Protein AF-A0A920W296-F1 (afdb_monomer_lite)

Radius of gyration: 26.57 Å; chains: 1; bounding box: 61×23×91 Å

Secondary structure (DSSP, 8-state):
-TTHHHHHHHHHHHHHHHHHHHHHHHHHHHHHHHHHHHTTS-TT------S--SHHHHHHHHHHHHHHHHHHHHHHHHHHHHTT------SSS--

Sequence (95 aa):
MFTAVPSVLIFAALFARFMARRALKPISRIIDTARDIGQGQELSKRIPVLKIKDELGQLALTFNEMMNRLENSFKQVRQFSSDAFPLNLERHSLF

Structure (mmCIF, N/CA/C/O back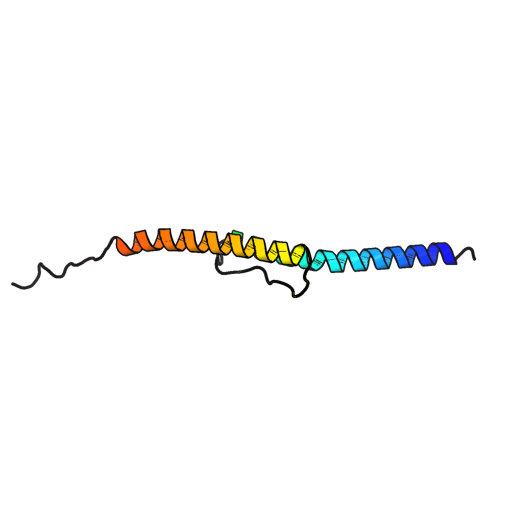bone):
data_AF-A0A920W296-F1
#
_entry.id   AF-A0A920W296-F1
#
loop_
_atom_site.group_PDB
_atom_site.id
_atom_site.type_symbol
_atom_site.label_atom_id
_atom_site.label_alt_id
_atom_site.label_comp_id
_atom_site.label_asym_id
_atom_site.label_entity_id
_atom_site.label_seq_id
_atom_site.pdbx_PDB_ins_code
_atom_site.Cartn_x
_atom_site.Cartn_y
_atom_site.Cartn_z
_atom_site.occupancy
_atom_site.B_iso_or_equiv
_atom_site.auth_seq_id
_atom_site.auth_comp_id
_atom_site.auth_asym_id
_atom_site.auth_atom_id
_atom_site.pdbx_PDB_model_num
ATOM 1 N N . MET A 1 1 ? 18.840 1.761 -41.197 1.00 65.50 1 MET A N 1
ATOM 2 C CA . MET A 1 1 ? 19.398 1.331 -39.891 1.00 65.50 1 MET A CA 1
ATOM 3 C C . MET A 1 1 ? 19.461 2.460 -38.857 1.00 65.50 1 MET A C 1
ATOM 5 O O . MET A 1 1 ? 19.029 2.221 -37.740 1.00 65.50 1 MET A O 1
ATOM 9 N N . PHE A 1 2 ? 19.890 3.685 -39.198 1.00 77.69 2 PHE A N 1
ATOM 10 C CA . PHE A 1 2 ? 20.011 4.803 -38.235 1.00 77.69 2 PHE A CA 1
ATOM 11 C C . PHE A 1 2 ? 18.724 5.208 -37.479 1.00 77.69 2 PHE A C 1
ATOM 13 O O . PHE A 1 2 ? 18.811 5.664 -36.345 1.00 77.69 2 PHE A O 1
ATOM 20 N N . THR A 1 3 ? 17.531 5.011 -38.049 1.00 89.00 3 THR A N 1
ATOM 21 C CA . THR A 1 3 ? 16.244 5.375 -37.416 1.00 89.00 3 THR A CA 1
ATOM 22 C C . THR A 1 3 ? 15.689 4.311 -36.464 1.00 89.00 3 THR A C 1
ATOM 24 O O . THR A 1 3 ? 14.809 4.602 -35.652 1.00 89.00 3 THR A O 1
ATOM 27 N N . ALA A 1 4 ? 16.199 3.078 -36.529 1.00 90.81 4 ALA A N 1
ATOM 28 C CA . ALA A 1 4 ? 15.693 1.975 -35.716 1.00 90.81 4 ALA A CA 1
ATOM 29 C C . ALA A 1 4 ? 16.039 2.166 -34.231 1.00 90.81 4 ALA A C 1
ATOM 31 O O . ALA A 1 4 ? 15.183 1.991 -33.370 1.00 90.81 4 ALA A O 1
ATOM 32 N N . VAL A 1 5 ? 17.268 2.605 -33.941 1.00 94.25 5 VAL A N 1
ATOM 33 C CA . VAL A 1 5 ? 17.758 2.834 -32.574 1.00 94.25 5 VAL A CA 1
ATOM 34 C C . VAL A 1 5 ? 16.914 3.868 -31.810 1.00 94.25 5 VAL A C 1
ATOM 36 O O . VAL A 1 5 ? 16.391 3.517 -30.751 1.00 94.25 5 VAL A O 1
ATOM 39 N N . PRO A 1 6 ? 16.697 5.105 -32.310 1.00 94.38 6 PRO A N 1
ATOM 40 C CA . PRO A 1 6 ? 15.881 6.082 -31.590 1.00 94.38 6 PRO A CA 1
ATOM 41 C C . PRO A 1 6 ? 14.422 5.635 -31.453 1.00 94.38 6 PRO A C 1
ATOM 43 O O . PRO A 1 6 ? 13.810 5.879 -30.417 1.00 94.38 6 PRO A O 1
ATOM 46 N N . SER A 1 7 ? 13.877 4.921 -32.443 1.00 94.88 7 SER A N 1
ATOM 47 C CA . SER A 1 7 ? 12.509 4.396 -32.374 1.00 94.88 7 SER A CA 1
ATOM 48 C C . SER A 1 7 ? 12.350 3.391 -31.230 1.00 94.88 7 SER A C 1
ATOM 50 O O . SER A 1 7 ? 11.431 3.517 -30.422 1.00 94.88 7 SER A O 1
ATOM 52 N N . VAL A 1 8 ? 13.274 2.433 -31.102 1.00 96.19 8 VAL A N 1
ATOM 53 C CA . VAL A 1 8 ? 13.256 1.449 -30.007 1.00 96.19 8 VAL A CA 1
ATOM 54 C C . VAL A 1 8 ? 13.407 2.133 -28.648 1.00 96.19 8 VAL A C 1
ATOM 56 O O . VAL A 1 8 ? 12.685 1.784 -27.718 1.00 96.19 8 VAL A O 1
ATOM 59 N N . LEU A 1 9 ? 14.278 3.142 -28.530 1.00 96.06 9 LEU A N 1
ATOM 60 C CA . LEU A 1 9 ? 14.446 3.899 -27.285 1.00 96.06 9 LEU A CA 1
ATOM 61 C C . LEU A 1 9 ? 13.167 4.639 -26.878 1.00 96.06 9 LEU A C 1
ATOM 63 O O . LEU A 1 9 ? 12.786 4.602 -25.708 1.00 96.06 9 LEU A O 1
ATOM 67 N N . ILE A 1 10 ? 12.474 5.264 -27.833 1.00 96.75 10 ILE A N 1
ATOM 68 C CA . ILE A 1 10 ? 11.196 5.940 -27.576 1.00 96.75 10 ILE A CA 1
ATOM 69 C C . ILE A 1 10 ? 10.149 4.930 -27.100 1.00 96.75 10 ILE A C 1
ATOM 71 O O . ILE A 1 10 ? 9.495 5.157 -26.080 1.00 96.75 10 ILE A O 1
ATOM 75 N N . PHE A 1 11 ? 10.013 3.793 -27.788 1.00 96.94 11 PHE A N 1
ATOM 76 C CA . PHE A 1 11 ? 9.073 2.747 -27.383 1.00 96.94 11 PHE A CA 1
ATOM 77 C C . PHE A 1 11 ? 9.402 2.176 -26.002 1.00 96.94 11 PHE A C 1
ATOM 79 O O . PHE A 1 11 ? 8.500 2.039 -25.174 1.00 96.94 11 PHE A O 1
ATOM 86 N N . ALA A 1 12 ? 10.676 1.910 -25.713 1.00 96.88 12 ALA A N 1
ATOM 87 C CA . ALA A 1 12 ? 11.120 1.434 -24.408 1.00 96.88 12 ALA A CA 1
ATOM 88 C C . ALA A 1 12 ? 10.817 2.453 -23.298 1.00 96.88 12 ALA A C 1
ATOM 90 O O . ALA A 1 12 ? 10.295 2.078 -22.250 1.00 96.88 12 ALA A O 1
ATOM 91 N N . ALA A 1 13 ? 11.063 3.745 -23.536 1.00 96.38 13 ALA A N 1
ATOM 92 C CA . ALA A 1 13 ? 10.770 4.806 -22.575 1.00 96.38 13 ALA A CA 1
ATOM 93 C C . ALA A 1 13 ? 9.263 4.939 -22.298 1.00 96.38 13 ALA A C 1
ATOM 95 O O . ALA A 1 13 ? 8.844 5.052 -21.141 1.00 96.38 13 ALA A O 1
ATOM 96 N N . LEU A 1 14 ? 8.431 4.886 -23.344 1.00 96.75 14 LEU A N 1
ATOM 97 C CA . LEU A 1 14 ? 6.973 4.910 -23.205 1.00 96.75 14 LEU A CA 1
ATOM 98 C C . LEU A 1 14 ? 6.464 3.683 -22.445 1.00 96.75 14 LEU A C 1
ATOM 100 O O . LEU A 1 14 ? 5.636 3.821 -21.540 1.00 96.75 14 LEU A O 1
ATOM 104 N N . PHE A 1 15 ? 6.993 2.502 -22.764 1.00 95.50 15 PHE A N 1
ATOM 105 C CA . PHE A 1 15 ? 6.631 1.255 -22.103 1.00 95.50 15 PHE A CA 1
ATOM 106 C C . PHE A 1 15 ? 7.041 1.249 -20.625 1.00 95.50 15 PHE A C 1
ATOM 108 O O . PHE A 1 15 ? 6.216 0.952 -19.760 1.00 95.50 15 PHE A O 1
ATOM 115 N N . ALA A 1 16 ? 8.269 1.669 -20.313 1.00 93.94 16 ALA A N 1
ATOM 116 C CA . ALA A 1 16 ? 8.757 1.800 -18.943 1.00 93.94 16 ALA A CA 1
ATOM 117 C C . ALA A 1 16 ? 7.899 2.783 -18.132 1.00 93.94 16 ALA A C 1
ATOM 119 O O . ALA A 1 16 ? 7.467 2.471 -17.021 1.00 93.94 16 ALA A O 1
ATOM 120 N N . ARG A 1 17 ? 7.562 3.945 -18.709 1.00 94.12 17 ARG A N 1
ATOM 121 C CA . ARG A 1 17 ? 6.678 4.932 -18.069 1.00 94.12 17 ARG A CA 1
ATOM 122 C C . ARG A 1 17 ? 5.271 4.379 -17.838 1.00 94.12 17 ARG A C 1
ATOM 124 O O . ARG A 1 17 ? 4.674 4.649 -16.795 1.00 94.12 17 ARG A O 1
ATOM 131 N N . PHE A 1 18 ? 4.728 3.624 -18.790 1.00 93.88 18 PHE A N 1
ATOM 132 C CA . PHE A 1 18 ? 3.417 2.988 -18.660 1.00 93.88 18 PHE A CA 1
ATOM 133 C C . PHE A 1 18 ? 3.405 1.930 -17.548 1.00 93.88 18 PHE A C 1
ATOM 135 O O . PHE A 1 18 ? 2.513 1.947 -16.696 1.00 93.88 18 PHE A O 1
ATOM 142 N N . MET A 1 19 ? 4.420 1.063 -17.510 1.00 89.38 19 MET A N 1
ATOM 143 C CA . MET A 1 19 ? 4.591 0.058 -16.460 1.00 89.38 19 MET A CA 1
ATOM 144 C C . MET A 1 19 ? 4.737 0.691 -15.079 1.00 89.38 19 MET A C 1
ATOM 146 O O . MET A 1 19 ? 3.998 0.318 -14.170 1.00 89.38 19 MET A O 1
ATOM 150 N N . ALA A 1 20 ? 5.591 1.708 -14.936 1.00 86.88 20 ALA A N 1
ATOM 151 C CA . ALA A 1 20 ? 5.773 2.419 -13.673 1.00 86.88 20 ALA A CA 1
ATOM 152 C C . ALA A 1 20 ? 4.451 3.008 -13.157 1.00 86.88 20 ALA A C 1
ATOM 154 O O . ALA A 1 20 ? 4.078 2.799 -12.007 1.00 86.88 20 ALA A O 1
ATOM 155 N N . ARG A 1 21 ? 3.671 3.674 -14.020 1.00 84.62 21 ARG A N 1
ATOM 156 C CA . ARG A 1 21 ? 2.354 4.210 -13.630 1.00 84.62 21 ARG A CA 1
ATOM 157 C C . ARG A 1 21 ? 1.389 3.119 -13.174 1.00 84.62 21 ARG A C 1
ATOM 159 O O . ARG A 1 21 ? 0.636 3.330 -12.227 1.00 84.62 21 ARG A O 1
ATOM 166 N N . ARG A 1 22 ? 1.386 1.963 -13.844 1.00 82.81 22 ARG A N 1
ATOM 167 C CA . ARG A 1 22 ? 0.505 0.844 -13.492 1.00 82.81 22 ARG A CA 1
ATOM 168 C C . ARG A 1 22 ? 0.911 0.196 -12.166 1.00 82.81 22 ARG A C 1
ATOM 170 O O . ARG A 1 22 ? 0.024 -0.107 -11.375 1.00 82.81 22 ARG A O 1
ATOM 177 N N . ALA A 1 23 ? 2.212 0.044 -11.922 1.00 77.75 23 ALA A N 1
ATOM 178 C CA . ALA A 1 23 ? 2.762 -0.504 -10.684 1.00 77.75 23 ALA A CA 1
ATOM 179 C C . ALA A 1 23 ? 2.572 0.437 -9.481 1.00 77.75 23 ALA A C 1
ATOM 181 O O . ALA A 1 23 ? 2.308 -0.021 -8.377 1.00 77.75 23 ALA A O 1
ATOM 182 N N . LEU A 1 24 ? 2.634 1.757 -9.694 1.00 81.94 24 LEU A N 1
ATOM 183 C CA . LEU A 1 24 ? 2.480 2.754 -8.626 1.00 81.94 24 LEU A CA 1
ATOM 184 C C . LEU A 1 24 ? 1.013 3.105 -8.313 1.00 81.94 24 LEU A C 1
ATOM 186 O O . LEU A 1 24 ? 0.714 3.572 -7.218 1.00 81.94 24 LEU A O 1
ATOM 190 N N . LYS A 1 25 ? 0.068 2.859 -9.229 1.00 80.19 25 LYS A N 1
ATOM 191 C CA . LYS A 1 25 ? -1.375 3.090 -9.007 1.00 80.19 25 LYS A CA 1
ATOM 192 C C . LYS A 1 25 ? -1.938 2.468 -7.708 1.00 80.19 25 LYS A C 1
ATOM 194 O O . LYS A 1 25 ? -2.712 3.152 -7.036 1.00 80.19 25 LYS A O 1
ATOM 199 N N . PRO A 1 26 ? -1.629 1.208 -7.337 1.00 74.38 26 PRO A N 1
ATOM 200 C CA . PRO A 1 26 ? -2.082 0.636 -6.066 1.00 74.38 26 PRO A CA 1
ATOM 201 C C . PRO A 1 26 ? -1.539 1.365 -4.829 1.00 74.38 26 PRO A C 1
ATOM 203 O O . PRO A 1 26 ? -2.254 1.439 -3.833 1.00 74.38 26 PRO A O 1
ATOM 206 N N . ILE A 1 27 ? -0.351 1.975 -4.902 1.00 82.19 27 ILE A N 1
ATOM 207 C CA . ILE A 1 27 ? 0.240 2.724 -3.782 1.00 82.19 27 ILE A CA 1
ATOM 208 C C . ILE A 1 27 ? -0.627 3.932 -3.419 1.00 82.19 27 ILE A C 1
ATOM 210 O O . ILE A 1 27 ? -0.929 4.128 -2.245 1.00 82.19 27 ILE A O 1
ATOM 214 N N . SER A 1 28 ? -1.106 4.698 -4.407 1.00 82.50 28 SER A N 1
ATOM 215 C CA . SER A 1 28 ? -2.001 5.834 -4.135 1.00 82.50 28 SER A CA 1
ATOM 216 C C . SER A 1 28 ? -3.267 5.409 -3.390 1.00 82.50 28 SER A C 1
ATOM 218 O O . SER A 1 28 ? -3.655 6.073 -2.441 1.00 82.50 28 SER A O 1
ATOM 220 N N . ARG A 1 29 ? -3.861 4.255 -3.730 1.00 81.44 29 ARG A N 1
ATOM 221 C CA . ARG A 1 29 ? -5.062 3.757 -3.030 1.00 81.44 29 ARG A CA 1
ATOM 222 C C . ARG A 1 29 ? -4.800 3.422 -1.563 1.00 81.44 29 ARG A C 1
ATOM 224 O O . ARG A 1 29 ? -5.659 3.673 -0.720 1.00 81.44 29 ARG A O 1
ATOM 231 N N . ILE A 1 30 ? -3.638 2.838 -1.268 1.00 81.56 30 ILE A N 1
ATOM 232 C CA . ILE A 1 30 ? -3.204 2.544 0.104 1.00 81.56 30 ILE A CA 1
ATOM 233 C C . ILE A 1 30 ? -3.042 3.861 0.875 1.00 81.56 30 ILE A C 1
ATOM 235 O O . ILE A 1 30 ? -3.595 3.990 1.965 1.00 81.56 30 ILE A O 1
ATOM 239 N N . ILE A 1 31 ? -2.353 4.845 0.286 1.00 84.94 31 ILE A N 1
ATOM 240 C CA . ILE A 1 31 ? -2.131 6.168 0.891 1.00 84.94 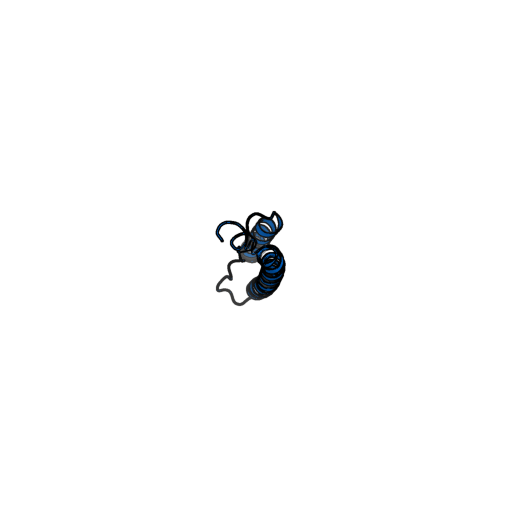31 ILE A CA 1
ATOM 241 C C . ILE A 1 31 ? -3.458 6.877 1.175 1.00 84.94 31 ILE A C 1
ATOM 243 O O . ILE A 1 31 ? -3.658 7.353 2.290 1.00 84.94 31 ILE A O 1
ATOM 247 N N . ASP A 1 32 ? -4.372 6.915 0.205 1.00 85.38 32 ASP A N 1
ATOM 248 C CA . ASP A 1 32 ? -5.669 7.581 0.353 1.00 85.38 32 ASP A CA 1
ATOM 249 C C . ASP A 1 32 ? -6.498 6.929 1.468 1.00 85.38 32 ASP A C 1
ATOM 251 O O . ASP A 1 32 ? -7.018 7.615 2.343 1.00 85.38 32 ASP A O 1
ATOM 255 N N . THR A 1 33 ? -6.540 5.592 1.507 1.00 82.06 33 THR A N 1
ATOM 256 C CA . THR A 1 33 ? -7.278 4.864 2.552 1.00 82.06 33 THR A CA 1
ATOM 257 C C . THR A 1 33 ? -6.669 5.092 3.938 1.00 82.06 33 THR A C 1
ATOM 259 O O . THR A 1 33 ? -7.394 5.305 4.907 1.00 82.06 33 THR A O 1
ATOM 262 N N . ALA A 1 34 ? -5.338 5.079 4.050 1.00 83.19 34 ALA A N 1
ATOM 263 C CA . ALA A 1 34 ? -4.654 5.364 5.308 1.00 83.19 34 ALA A CA 1
ATOM 264 C C . ALA A 1 34 ? -4.902 6.809 5.777 1.00 83.19 34 ALA A C 1
ATOM 266 O O 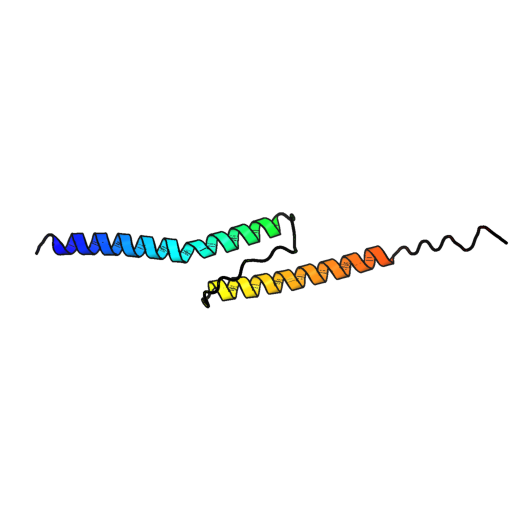. ALA A 1 34 ? -5.086 7.049 6.971 1.00 83.19 34 ALA A O 1
ATOM 267 N N . ARG A 1 35 ? -4.958 7.767 4.842 1.00 84.69 35 ARG A N 1
ATOM 268 C CA . ARG A 1 35 ? -5.268 9.172 5.129 1.00 84.69 35 ARG A CA 1
ATOM 269 C C . ARG A 1 35 ? -6.699 9.347 5.635 1.00 84.69 35 ARG A C 1
ATOM 271 O O . ARG A 1 35 ? -6.890 10.038 6.631 1.00 84.69 35 ARG A O 1
ATOM 278 N N . ASP A 1 36 ? -7.667 8.693 5.000 1.00 83.00 36 ASP A N 1
ATOM 279 C CA . ASP A 1 36 ? -9.073 8.685 5.426 1.00 83.00 36 ASP A CA 1
ATOM 280 C C . ASP A 1 36 ? -9.237 8.146 6.853 1.00 83.00 36 ASP A C 1
ATOM 282 O O . ASP A 1 36 ? -9.943 8.736 7.672 1.00 83.00 36 ASP A O 1
ATOM 286 N N . ILE A 1 37 ? -8.560 7.033 7.161 1.00 80.44 37 ILE A N 1
ATOM 287 C CA . ILE A 1 37 ? -8.562 6.433 8.502 1.00 80.44 37 ILE A CA 1
ATOM 288 C C . ILE A 1 37 ? -7.950 7.409 9.518 1.00 80.44 37 ILE A C 1
ATOM 290 O O . ILE A 1 37 ? -8.527 7.643 10.580 1.00 80.44 37 ILE A O 1
ATOM 294 N N . GLY A 1 38 ? -6.804 8.013 9.185 1.00 75.94 38 GLY A N 1
ATOM 295 C CA . GLY A 1 38 ? -6.094 8.948 10.062 1.00 75.94 38 GLY A CA 1
ATOM 296 C C . GLY A 1 38 ? -6.854 10.247 10.351 1.00 75.94 38 GLY A C 1
ATOM 297 O O . GLY A 1 38 ? -6.656 10.846 11.403 1.00 75.94 38 GLY A O 1
ATOM 298 N N . GLN A 1 39 ? -7.757 10.670 9.463 1.00 79.88 39 GLN A N 1
ATOM 299 C CA . GLN A 1 39 ? -8.618 11.842 9.674 1.00 79.88 39 GLN A CA 1
ATOM 300 C C . GLN A 1 39 ? -9.794 11.578 10.631 1.00 79.88 39 GLN A C 1
ATOM 302 O O . GLN A 1 39 ? -10.581 12.485 10.891 1.00 7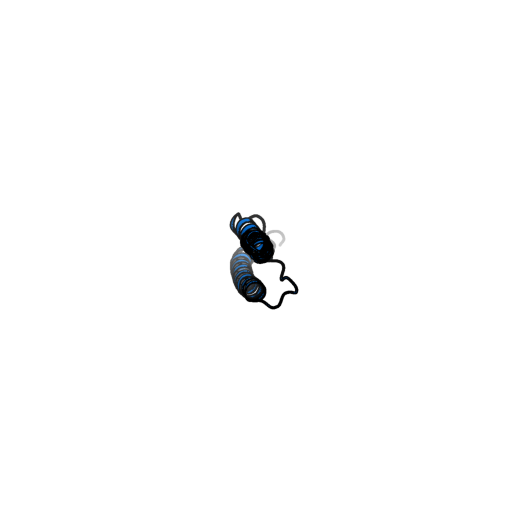9.88 39 GLN A O 1
ATOM 307 N N . GLY A 1 40 ? -9.919 10.363 11.179 1.00 63.97 40 GLY A N 1
ATOM 308 C CA . GLY A 1 40 ? -10.881 10.051 12.238 1.00 63.97 40 GLY A CA 1
ATOM 309 C C . GLY A 1 40 ? -12.315 9.819 11.760 1.00 63.97 40 GLY A C 1
ATOM 310 O O . GLY A 1 40 ? -13.221 9.781 12.587 1.00 63.97 40 GLY A O 1
ATOM 311 N N . GLN A 1 41 ? -12.539 9.649 10.452 1.00 61.41 41 GLN A N 1
ATOM 312 C CA . GLN A 1 41 ? -13.884 9.427 9.907 1.00 61.41 41 GLN A CA 1
ATOM 313 C C . GLN A 1 41 ? -14.427 8.025 10.240 1.00 61.41 41 GLN A C 1
ATOM 315 O O . GLN A 1 41 ? -15.608 7.890 10.538 1.00 61.41 41 GLN A O 1
ATOM 320 N N . GLU A 1 42 ? -13.578 6.985 10.222 1.00 71.38 42 GLU A N 1
ATOM 321 C CA . GLU A 1 42 ? -13.955 5.603 10.567 1.00 71.38 42 GLU A CA 1
ATOM 322 C C . GLU A 1 42 ? -12.709 4.720 10.787 1.00 71.38 42 GLU A C 1
ATOM 324 O O . GLU A 1 42 ? -11.968 4.440 9.842 1.00 71.38 42 GLU A O 1
ATOM 329 N N . LEU A 1 43 ? -12.487 4.216 12.010 1.00 74.50 43 LEU A N 1
ATOM 330 C CA . LEU A 1 43 ? -11.413 3.238 12.282 1.00 74.50 43 LEU A CA 1
ATOM 331 C C . LEU A 1 43 ? -11.716 1.838 11.723 1.00 74.50 43 LEU A C 1
ATOM 333 O O . LEU A 1 43 ? -10.810 1.016 11.634 1.00 74.50 43 LEU A O 1
ATOM 337 N N . SER A 1 44 ? -12.967 1.562 11.353 1.00 77.75 44 SER A N 1
ATOM 338 C CA . SER A 1 44 ? -13.457 0.322 10.731 1.00 77.75 44 SER A CA 1
ATOM 339 C C . SER A 1 44 ? -13.069 0.196 9.257 1.00 77.75 44 SER A C 1
ATOM 341 O O . SER A 1 44 ? -13.073 -0.914 8.718 1.00 77.75 44 SER A O 1
ATOM 343 N N . LYS A 1 45 ? -12.687 1.296 8.591 1.00 82.06 45 LYS A N 1
ATOM 344 C CA . LYS A 1 45 ? -12.191 1.239 7.211 1.00 82.06 45 LYS A CA 1
ATOM 345 C C . LYS A 1 45 ? -10.930 0.374 7.131 1.00 82.06 45 LYS A C 1
ATOM 347 O O . LYS A 1 45 ? -10.099 0.334 8.041 1.00 82.06 45 LYS A O 1
ATOM 352 N N . ARG A 1 46 ? -10.787 -0.347 6.021 1.00 85.06 46 ARG A N 1
ATOM 353 C CA . ARG A 1 46 ? -9.645 -1.224 5.738 1.00 85.06 46 ARG A CA 1
ATOM 354 C C . ARG A 1 46 ? -9.123 -0.956 4.339 1.00 85.06 46 ARG A C 1
ATOM 356 O O . ARG A 1 46 ? -9.887 -0.622 3.435 1.00 85.06 46 ARG A O 1
ATOM 363 N N . ILE A 1 47 ? -7.822 -1.148 4.163 1.00 84.19 47 ILE A N 1
ATOM 364 C CA . ILE A 1 47 ? -7.192 -1.103 2.849 1.00 84.19 47 ILE A CA 1
ATOM 365 C C . ILE A 1 47 ? -7.695 -2.304 2.036 1.00 84.19 47 ILE A C 1
ATOM 367 O O . ILE A 1 47 ? -7.587 -3.441 2.511 1.00 84.19 47 ILE A O 1
ATOM 371 N N . PRO A 1 48 ? -8.225 -2.098 0.817 1.00 80.38 48 PRO A N 1
ATOM 372 C CA . PRO A 1 48 ? -8.648 -3.197 -0.037 1.00 80.38 48 PRO A CA 1
ATOM 373 C C . PRO A 1 48 ? -7.438 -4.040 -0.451 1.00 80.38 48 PRO A C 1
ATOM 375 O O . PRO A 1 48 ? -6.531 -3.559 -1.133 1.00 80.38 48 PRO A O 1
ATOM 378 N N . VAL A 1 49 ? -7.441 -5.316 -0.065 1.00 78.38 49 VAL A N 1
ATOM 379 C CA . VAL A 1 49 ? -6.401 -6.272 -0.458 1.00 78.38 49 VAL A CA 1
ATOM 380 C C . VAL A 1 49 ? -6.636 -6.652 -1.917 1.00 78.38 49 VAL A C 1
ATOM 382 O O . VAL A 1 49 ? -7.594 -7.348 -2.260 1.00 78.38 49 VAL A O 1
ATOM 385 N N . LEU A 1 50 ? -5.783 -6.147 -2.806 1.00 70.12 50 LEU A N 1
ATOM 386 C CA . LEU A 1 50 ? -5.808 -6.532 -4.213 1.00 70.12 50 LEU A CA 1
ATOM 387 C C . LEU A 1 50 ? -5.449 -8.021 -4.325 1.00 70.12 50 LEU A C 1
ATOM 389 O O . LEU A 1 50 ? -4.591 -8.512 -3.602 1.00 70.12 50 LEU A O 1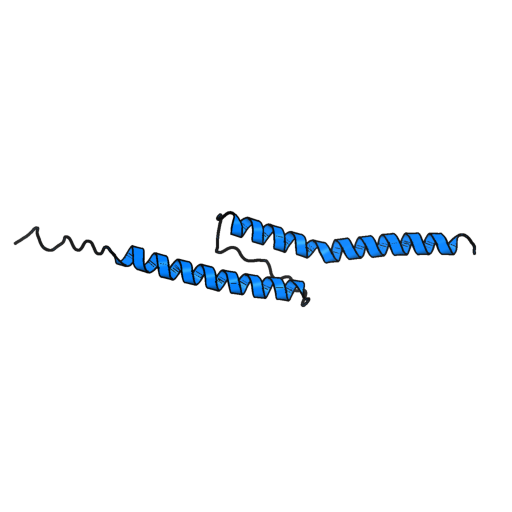
ATOM 393 N N . LYS A 1 51 ? -6.055 -8.745 -5.276 1.00 65.69 51 LYS A N 1
ATOM 394 C CA . LYS A 1 51 ? -5.735 -10.167 -5.548 1.00 65.69 51 LYS A CA 1
ATOM 395 C C . LYS A 1 51 ? -4.285 -10.404 -6.011 1.00 65.69 51 LYS A C 1
ATOM 397 O O . LYS A 1 51 ? -3.909 -11.541 -6.287 1.00 65.69 51 LYS A O 1
ATOM 402 N N . ILE A 1 52 ? -3.494 -9.343 -6.143 1.00 63.88 52 ILE A N 1
ATOM 403 C CA . ILE A 1 52 ? -2.094 -9.399 -6.535 1.00 63.88 52 ILE A CA 1
ATOM 404 C C . ILE A 1 52 ? -1.297 -9.776 -5.281 1.00 63.88 52 ILE A C 1
ATOM 406 O O . ILE A 1 52 ? -1.275 -9.033 -4.305 1.00 63.88 52 ILE A O 1
ATOM 410 N N . LYS A 1 53 ? -0.692 -10.968 -5.293 1.00 65.62 53 LYS A N 1
ATOM 411 C CA . LYS A 1 53 ? 0.198 -11.455 -4.228 1.00 65.62 53 LYS A CA 1
ATOM 412 C C . LYS A 1 53 ? 1.600 -10.863 -4.403 1.00 65.62 53 LYS A C 1
ATOM 414 O O . LYS A 1 53 ? 2.543 -11.595 -4.677 1.00 65.62 53 LYS A O 1
ATOM 419 N N . ASP A 1 54 ? 1.706 -9.546 -4.308 1.00 80.94 54 ASP A N 1
ATOM 420 C CA . ASP A 1 54 ? 2.974 -8.815 -4.310 1.00 80.94 54 ASP A CA 1
ATOM 421 C C . ASP A 1 54 ? 3.234 -8.169 -2.937 1.00 80.94 54 ASP A C 1
ATOM 423 O O . ASP A 1 54 ? 2.464 -8.332 -1.981 1.00 80.94 54 ASP A O 1
ATOM 427 N N . GLU A 1 55 ? 4.343 -7.445 -2.827 1.00 82.56 55 GLU A N 1
ATOM 428 C CA . GLU A 1 55 ? 4.763 -6.729 -1.623 1.00 82.56 55 GLU A CA 1
ATOM 429 C C . GLU A 1 55 ? 3.709 -5.708 -1.164 1.00 82.56 55 GLU A C 1
ATOM 431 O O . GLU A 1 55 ? 3.547 -5.473 0.035 1.00 82.56 55 GLU A O 1
ATOM 436 N N . LEU A 1 56 ? 2.939 -5.131 -2.094 1.00 81.94 56 LEU A N 1
ATOM 437 C CA . LEU A 1 56 ? 1.881 -4.170 -1.778 1.00 81.94 56 LEU A CA 1
ATOM 438 C C . LEU A 1 56 ? 0.660 -4.858 -1.165 1.00 81.94 56 LEU A C 1
ATOM 440 O O . LEU A 1 56 ? 0.056 -4.323 -0.232 1.00 81.94 56 LEU A O 1
ATOM 444 N N . GLY A 1 57 ? 0.316 -6.054 -1.645 1.00 83.19 57 GLY A N 1
ATOM 445 C CA . GLY A 1 57 ? -0.693 -6.906 -1.019 1.00 83.19 57 GLY A CA 1
ATOM 446 C C . GLY A 1 57 ? -0.318 -7.281 0.418 1.00 83.19 57 GLY A C 1
ATOM 447 O O . GLY A 1 57 ? -1.156 -7.184 1.317 1.00 83.19 57 GLY A O 1
ATOM 448 N N . GLN A 1 58 ? 0.949 -7.637 0.660 1.00 85.62 58 GLN A N 1
ATOM 449 C CA . GLN A 1 58 ? 1.449 -7.911 2.013 1.00 85.62 58 GLN A CA 1
ATOM 450 C C . GLN A 1 58 ? 1.408 -6.666 2.905 1.00 85.62 58 GLN A C 1
ATOM 452 O O . GLN A 1 58 ? 0.946 -6.748 4.040 1.00 85.62 58 GLN A O 1
ATOM 457 N N . LEU A 1 59 ? 1.806 -5.499 2.389 1.00 86.81 59 LEU A N 1
ATOM 458 C CA . LEU A 1 59 ? 1.733 -4.241 3.134 1.00 86.81 59 LEU A CA 1
ATOM 459 C C . LEU A 1 59 ? 0.293 -3.906 3.552 1.00 86.81 59 LEU A C 1
ATOM 461 O O . LEU A 1 59 ? 0.058 -3.530 4.700 1.00 86.81 59 LEU A O 1
ATOM 465 N N . ALA A 1 60 ? -0.674 -4.078 2.645 1.00 86.44 60 ALA A N 1
ATOM 466 C CA . ALA A 1 60 ? -2.089 -3.864 2.938 1.00 86.44 60 ALA A CA 1
ATOM 467 C C . ALA A 1 60 ? -2.601 -4.802 4.047 1.00 86.44 60 ALA A C 1
ATOM 469 O O . ALA A 1 60 ? -3.343 -4.363 4.927 1.00 86.44 60 ALA A O 1
ATOM 470 N N . LEU A 1 61 ? -2.187 -6.074 4.032 1.00 89.25 61 LEU A N 1
ATOM 471 C CA . LEU A 1 61 ? -2.535 -7.048 5.072 1.00 89.25 61 LEU A CA 1
ATOM 472 C C . LEU A 1 61 ? -1.955 -6.655 6.433 1.00 89.25 61 LEU A C 1
ATOM 474 O O . LEU A 1 61 ? -2.706 -6.548 7.402 1.00 89.25 61 LEU A O 1
ATOM 478 N N . THR A 1 62 ? -0.653 -6.371 6.491 1.00 89.81 62 THR A N 1
ATOM 479 C CA . THR A 1 62 ? 0.033 -5.968 7.727 1.00 89.81 62 THR A CA 1
ATOM 480 C C . THR A 1 62 ? -0.562 -4.682 8.306 1.00 89.81 62 THR A C 1
ATOM 482 O O . THR A 1 62 ? -0.791 -4.582 9.512 1.00 89.81 62 THR A O 1
ATOM 485 N N . PHE A 1 63 ? -0.886 -3.702 7.456 1.00 87.56 63 PHE A N 1
ATOM 486 C CA . PHE A 1 63 ? -1.538 -2.467 7.890 1.00 87.56 63 PHE A CA 1
ATOM 487 C C . PHE A 1 63 ? -2.937 -2.726 8.467 1.00 87.56 63 PHE A C 1
ATOM 489 O O . PHE A 1 63 ? -3.276 -2.217 9.535 1.00 87.56 63 PHE A O 1
ATOM 496 N N . ASN A 1 64 ? -3.746 -3.549 7.795 1.00 90.38 64 ASN A N 1
ATOM 497 C CA . ASN A 1 64 ? -5.076 -3.914 8.283 1.00 90.38 64 ASN A CA 1
ATOM 498 C C . ASN A 1 64 ? -5.018 -4.654 9.630 1.00 90.38 64 ASN A C 1
ATOM 500 O O . ASN A 1 64 ? -5.882 -4.436 10.480 1.00 90.38 64 ASN A O 1
ATOM 504 N N . GLU A 1 65 ? -4.003 -5.493 9.852 1.00 92.06 65 GLU A N 1
ATOM 505 C CA . GLU A 1 65 ? -3.792 -6.162 11.138 1.00 92.06 65 GLU A CA 1
ATOM 506 C C . GLU A 1 65 ? -3.481 -5.160 12.259 1.00 92.06 65 GLU A C 1
ATOM 508 O O . GLU A 1 65 ? -4.088 -5.222 13.331 1.00 92.06 65 GLU A O 1
ATOM 513 N N . MET A 1 66 ? -2.597 -4.191 12.005 1.00 90.25 66 MET A N 1
ATOM 514 C CA . MET A 1 66 ? -2.316 -3.105 12.948 1.00 90.25 66 MET A CA 1
ATOM 515 C C . MET A 1 66 ? -3.591 -2.315 13.290 1.00 90.25 66 MET A C 1
ATOM 517 O O . MET A 1 66 ? -3.852 -2.049 14.465 1.00 90.25 66 MET A O 1
ATOM 521 N N . MET A 1 67 ? -4.425 -2.006 12.291 1.00 88.94 67 MET A N 1
ATOM 522 C CA . MET A 1 67 ? -5.701 -1.313 12.505 1.00 88.94 67 MET A CA 1
ATOM 523 C C . MET A 1 67 ? -6.698 -2.134 13.329 1.00 88.94 67 MET A C 1
ATOM 525 O O . MET A 1 67 ? -7.354 -1.577 14.207 1.00 88.94 67 MET A O 1
ATOM 529 N N . ASN A 1 68 ? -6.779 -3.453 13.115 1.00 90.31 68 ASN A N 1
ATOM 530 C CA . ASN A 1 68 ? -7.604 -4.338 13.945 1.00 90.31 68 ASN A CA 1
ATOM 531 C C . ASN A 1 68 ? -7.183 -4.285 15.419 1.00 90.31 68 ASN A C 1
ATOM 533 O O . ASN A 1 68 ? -8.032 -4.217 16.307 1.00 90.31 68 ASN A O 1
ATOM 537 N N . ARG A 1 69 ? -5.871 -4.304 15.687 1.00 88.69 69 ARG A N 1
ATOM 538 C CA . ARG A 1 69 ? -5.347 -4.207 17.057 1.00 88.69 69 ARG A CA 1
ATOM 539 C C . ARG A 1 69 ? -5.728 -2.870 17.692 1.00 88.69 69 ARG A C 1
ATOM 541 O O . ARG A 1 69 ? -6.229 -2.866 18.813 1.00 88.69 69 ARG A O 1
ATOM 548 N N . LEU A 1 70 ? -5.571 -1.766 16.959 1.00 87.81 70 LEU A N 1
ATOM 549 C CA . LEU A 1 70 ? -5.942 -0.432 17.432 1.00 87.81 70 LEU A CA 1
ATOM 550 C C . LEU A 1 70 ? -7.438 -0.338 17.765 1.00 87.81 70 LEU A C 1
ATOM 552 O O . LEU A 1 70 ? -7.802 0.117 18.848 1.00 87.81 70 LEU A O 1
ATOM 556 N N . GLU A 1 71 ? -8.309 -0.813 16.872 1.00 85.81 71 GLU A N 1
ATOM 557 C CA . GLU A 1 71 ? -9.759 -0.806 17.091 1.00 85.81 71 GLU A CA 1
ATOM 558 C C . GLU A 1 71 ? -10.154 -1.621 18.335 1.00 85.81 71 GLU A C 1
ATOM 560 O O . GLU A 1 71 ? -10.969 -1.170 19.142 1.00 85.81 71 GLU A O 1
ATOM 565 N N . ASN A 1 72 ? -9.537 -2.788 18.537 1.00 87.19 72 ASN A N 1
ATOM 566 C CA . ASN A 1 72 ? -9.780 -3.621 19.714 1.00 87.19 72 ASN A CA 1
ATOM 567 C C . ASN A 1 72 ? -9.310 -2.953 21.012 1.00 87.19 72 ASN A C 1
ATOM 569 O O . ASN A 1 72 ? -9.987 -3.063 22.036 1.00 87.19 72 ASN A O 1
ATOM 573 N N . SER A 1 73 ? -8.180 -2.243 20.993 1.00 86.31 73 SER A N 1
ATOM 574 C CA . SER A 1 73 ? -7.725 -1.452 22.142 1.00 86.31 73 SER A CA 1
ATOM 575 C C . SER A 1 73 ? -8.697 -0.311 22.462 1.00 86.31 73 SER A C 1
ATOM 577 O O . SER A 1 73 ? -9.040 -0.110 23.625 1.00 86.31 73 SER A O 1
ATOM 579 N N . PHE A 1 74 ? -9.223 0.384 21.449 1.00 83.44 74 PHE A N 1
ATOM 580 C CA . PHE A 1 74 ? -10.237 1.427 21.646 1.00 83.44 74 PHE A CA 1
ATOM 581 C C . PHE A 1 74 ? -11.558 0.885 22.208 1.00 83.44 74 PHE A C 1
ATOM 583 O O . PHE A 1 74 ? -12.162 1.523 23.072 1.00 83.44 74 PHE A O 1
ATOM 590 N N . LYS A 1 75 ? -12.013 -0.287 21.744 1.00 83.56 75 LYS A N 1
ATOM 591 C CA . LYS A 1 75 ? -13.230 -0.938 22.259 1.00 83.56 75 LYS A CA 1
ATOM 592 C C . LYS A 1 75 ? -13.105 -1.285 23.741 1.00 83.56 75 LYS A C 1
ATOM 594 O O . LYS A 1 75 ? -14.021 -0.982 24.498 1.00 83.56 75 LYS A O 1
ATOM 599 N N . GLN A 1 76 ? -11.961 -1.833 24.154 1.00 81.44 76 GLN A N 1
ATOM 600 C CA . GLN A 1 76 ? -11.693 -2.141 25.563 1.00 81.44 76 GLN A CA 1
ATOM 601 C C . GLN A 1 76 ? -11.767 -0.88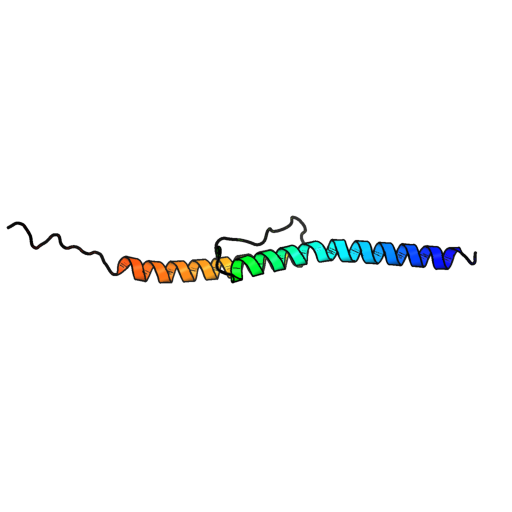5 26.436 1.00 81.44 76 GLN A C 1
ATOM 603 O O . GLN A 1 76 ? -12.459 -0.889 27.447 1.00 81.44 76 GLN A O 1
ATOM 608 N N . VAL A 1 77 ? -11.137 0.218 26.013 1.00 76.50 77 VAL A N 1
ATOM 609 C CA . VAL A 1 77 ? -11.196 1.496 26.746 1.00 76.50 77 VAL A CA 1
ATOM 610 C C . VAL A 1 77 ? -12.633 2.020 26.863 1.00 76.50 77 VAL A C 1
ATOM 612 O O . VAL A 1 77 ? -13.030 2.468 27.936 1.00 76.50 77 VAL A O 1
ATOM 615 N N . ARG A 1 78 ? -13.441 1.934 25.796 1.00 76.06 78 ARG A N 1
ATOM 616 C CA . ARG A 1 78 ? -14.850 2.371 25.833 1.00 76.06 78 ARG A CA 1
ATOM 617 C C . ARG A 1 78 ? -15.719 1.527 26.766 1.00 76.06 78 ARG A C 1
ATOM 619 O O . ARG A 1 78 ? -16.591 2.089 27.421 1.00 76.06 78 ARG A O 1
ATOM 626 N N . GLN A 1 79 ? -15.485 0.218 26.837 1.00 71.38 79 GLN A N 1
ATOM 627 C CA . GLN A 1 79 ? -16.274 -0.692 27.672 1.00 71.38 79 GLN A CA 1
ATOM 628 C C . GLN A 1 79 ? -16.103 -0.391 29.173 1.00 71.38 79 GLN A C 1
ATOM 630 O O . GLN A 1 79 ? -17.079 -0.398 29.916 1.00 71.38 79 GLN A O 1
ATOM 635 N N . PHE A 1 80 ? -14.908 0.029 29.607 1.00 60.66 80 PHE A N 1
ATOM 636 C CA . PHE A 1 80 ? -14.696 0.510 30.980 1.00 60.66 80 PHE A CA 1
ATOM 637 C C . PHE A 1 80 ? -15.446 1.813 31.299 1.00 60.66 80 PHE A C 1
ATOM 639 O O . PHE A 1 80 ? -15.829 2.032 32.445 1.00 60.66 80 PHE A O 1
ATOM 646 N N . SER A 1 81 ? -15.668 2.686 30.310 1.00 60.03 81 SER A N 1
ATOM 647 C CA . SER A 1 81 ? -16.450 3.912 30.513 1.00 60.03 81 SER A CA 1
ATOM 648 C C . SER A 1 81 ? -17.961 3.659 30.555 1.00 60.03 81 SER A C 1
ATOM 650 O O . SER A 1 81 ? -18.661 4.410 31.229 1.00 60.03 81 SER A O 1
ATOM 652 N N . SER A 1 82 ? -18.477 2.628 29.870 1.00 58.09 82 SER A N 1
ATOM 653 C CA . SER A 1 82 ? -19.913 2.298 29.915 1.00 58.09 82 SER A CA 1
ATOM 654 C C . SER A 1 82 ? -20.313 1.512 31.162 1.00 58.09 82 SER A C 1
ATOM 656 O O . SER A 1 82 ? -21.417 1.706 31.661 1.00 58.09 82 SER A O 1
ATOM 658 N N . ASP A 1 83 ? -19.419 0.681 31.701 1.00 58.44 83 ASP A N 1
ATOM 659 C CA . ASP A 1 83 ? -19.705 -0.135 32.892 1.00 58.44 83 ASP A CA 1
ATOM 660 C C . ASP A 1 83 ? -19.653 0.676 34.208 1.00 58.44 83 ASP A C 1
ATOM 662 O O . ASP A 1 83 ? -20.011 0.169 35.270 1.00 58.44 83 ASP A O 1
ATOM 666 N N . ALA A 1 84 ? -19.260 1.956 34.156 1.00 57.75 84 ALA A N 1
ATOM 667 C CA . ALA A 1 84 ? -19.122 2.827 35.328 1.00 57.75 84 ALA A CA 1
ATOM 668 C C . ALA A 1 84 ? -20.439 3.438 35.855 1.00 57.75 84 ALA A C 1
ATOM 670 O O . ALA A 1 84 ? -20.416 4.095 36.894 1.00 57.75 84 ALA A O 1
ATOM 671 N N . PHE A 1 85 ? -21.589 3.225 35.203 1.00 60.16 85 PHE A N 1
ATOM 672 C CA . PHE A 1 85 ? -22.886 3.667 35.737 1.00 60.16 85 PHE A CA 1
ATOM 673 C C . PHE A 1 85 ? -24.026 2.674 35.467 1.00 60.16 85 PHE A C 1
ATOM 675 O O . PHE A 1 85 ? -24.913 2.937 34.653 1.00 60.16 85 PHE A O 1
ATOM 682 N N . PRO A 1 86 ? -24.129 1.581 36.239 1.00 56.47 86 PRO A N 1
ATOM 683 C CA . PRO A 1 86 ? -25.442 1.103 36.620 1.00 56.47 86 PRO A CA 1
ATOM 684 C C . PRO A 1 86 ? -25.996 2.103 37.649 1.00 56.47 86 PRO A C 1
ATOM 686 O O . PRO A 1 86 ? -25.771 1.960 38.850 1.00 56.47 86 PRO A O 1
ATOM 689 N N . LEU A 1 87 ? -26.709 3.147 37.203 1.00 60.09 87 LEU A N 1
ATOM 690 C CA . LEU A 1 87 ? -27.606 3.897 38.094 1.00 60.09 87 LEU A CA 1
ATOM 691 C C . LEU A 1 87 ? -28.767 2.975 38.476 1.00 60.09 87 LEU A C 1
ATOM 693 O O . LEU A 1 87 ? -29.884 3.105 37.989 1.00 60.09 87 LEU A O 1
ATOM 697 N N . ASN A 1 88 ? -28.489 2.033 39.373 1.00 51.97 88 ASN A N 1
ATOM 698 C CA . ASN A 1 88 ? -29.497 1.324 40.134 1.00 51.97 88 ASN A CA 1
ATOM 699 C C . ASN A 1 88 ? -30.057 2.289 41.191 1.00 51.97 88 ASN A C 1
ATOM 701 O O . ASN A 1 88 ? -29.780 2.169 42.383 1.00 51.97 88 ASN A O 1
ATOM 705 N N . LEU A 1 89 ? -30.810 3.289 40.733 1.00 60.03 89 LEU A N 1
ATOM 706 C CA . LEU A 1 89 ? -31.626 4.171 41.567 1.00 60.03 89 LEU A CA 1
ATOM 707 C C . LEU A 1 89 ? -33.027 3.568 41.782 1.00 60.03 89 LEU A C 1
ATOM 709 O O . LEU A 1 89 ? -34.017 4.287 41.807 1.00 60.03 89 LEU A O 1
ATOM 713 N N . GLU A 1 90 ? -33.120 2.247 41.964 1.00 60.28 90 GLU A N 1
ATOM 714 C CA . GLU A 1 90 ? -34.388 1.540 42.213 1.00 60.28 90 GLU A CA 1
ATOM 715 C C . GLU A 1 90 ? -34.516 0.972 43.634 1.00 60.28 90 GLU A C 1
ATOM 717 O O . GLU A 1 90 ? -35.321 0.080 43.882 1.00 60.28 90 GLU A O 1
ATOM 722 N N . ARG A 1 91 ? -33.767 1.480 44.623 1.00 64.88 91 ARG A N 1
ATOM 723 C CA . ARG A 1 91 ? -33.947 1.016 46.015 1.00 64.88 91 ARG A CA 1
ATOM 724 C C . ARG A 1 91 ? -34.277 2.095 47.037 1.00 64.88 91 ARG A C 1
ATOM 726 O O . ARG A 1 91 ? -33.959 1.906 48.203 1.00 64.88 91 ARG A O 1
ATOM 733 N N . HIS A 1 92 ? -34.867 3.220 46.630 1.00 63.44 92 HIS A N 1
ATOM 734 C CA . HIS A 1 92 ? -35.252 4.284 47.576 1.00 63.44 92 HIS A CA 1
ATOM 735 C C . HIS A 1 92 ? -36.606 4.959 47.299 1.00 63.44 92 HIS A C 1
ATOM 737 O O . HIS A 1 92 ? -36.866 6.034 47.830 1.00 63.44 92 HIS A O 1
ATOM 743 N N . SER A 1 93 ? -37.503 4.361 46.508 1.00 68.31 93 SER A N 1
ATOM 744 C CA . SER A 1 93 ? -38.853 4.926 46.355 1.00 68.31 93 SER A CA 1
ATOM 745 C C . SER A 1 93 ? -39.943 3.878 46.165 1.00 68.31 93 SER A C 1
ATOM 747 O O . SER A 1 93 ? -40.640 3.901 45.164 1.00 68.31 93 SER A O 1
ATOM 749 N N . LEU A 1 94 ? -40.081 2.966 47.131 1.00 68.06 94 LEU A N 1
ATOM 750 C CA . LEU A 1 94 ? -41.365 2.496 47.674 1.00 68.06 94 LEU A CA 1
ATOM 751 C C . LEU A 1 94 ? -41.075 1.398 48.715 1.00 68.06 94 LEU A C 1
ATOM 753 O O . LEU A 1 94 ? -40.469 0.382 48.379 1.00 68.06 94 LEU A O 1
ATOM 757 N N . PHE A 1 95 ? -41.559 1.650 49.937 1.00 56.44 95 PHE A N 1
ATOM 758 C CA . PHE A 1 95 ? -41.425 0.911 51.207 1.00 56.44 95 PHE A CA 1
ATOM 759 C C . PHE A 1 95 ? -40.188 1.225 52.055 1.00 56.44 95 PHE A C 1
ATOM 761 O O . PHE A 1 95 ? -39.073 0.764 51.730 1.00 56.44 95 PHE A O 1
#

Foldseek 3Di:
DVVVVVVVVVVVVVVVVVVVCVVCVLVVQVVVQVVCCVVVPDLPGARDQDPDPDPSSVVSVVVRVVSVVVVVVVVVVVVVVVVPDPVPVPPDPDD

pLDDT: mean 79.88, std 11.89, range [51.97, 96.94]